Protein AF-A0A268QVV2-F1 (afdb_monomer_lite)

Foldseek 3Di:
DPDFDEAA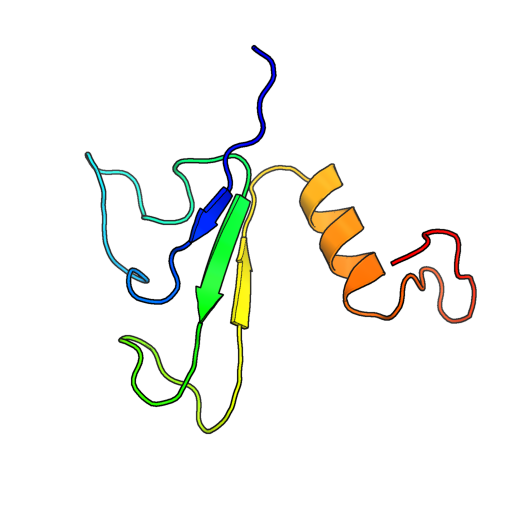CQQQQPHDDPNHGRQAPTQKYKYWQPPPHPRHDPHTDMDMDGPDPVVVVCVVCVVVVCDPPHPDRPDHD

pLDDT: mean 89.89, std 13.16, range [47.34, 98.12]

Secondary structure (DSSP, 8-state):
-----EEE-TTTTT-EETTEETTSSSSEEEEE--TTSSS--SS--EEEE-S-HHHHHHHHHHHTTTBSSTT-B-S--

Radius of gyration: 14.46 Å; chains: 1; bounding box: 40×27×39 Å

InterPro domains:
  IPR000653 DegT/DnrJ/EryC1/StrS aminotransferase [PF01041] (1-77)
  IPR000653 DegT/DnrJ/EryC1/StrS aminotransferase [PTHR30244] (1-77)
  IPR015421 Pyridoxal phosphate-dependent transferase, major domain [G3DSA:3.40.640.10] (1-77)
  IPR015424 Pyridoxal phosphate-dependent transferase [SSF53383] (1-77)

Sequence (77 aa):
HNLAIVEDAAQAIGSKHNGKSVGELGTAATYSFFPTKNLGAYGDGGMIVTDNDDVAEKCRVIRVHGSKPKYYHHVLG

Structure (mmCIF, N/CA/C/O backbone):
data_AF-A0A268QVV2-F1
#
_entry.id   AF-A0A268QVV2-F1
#
loop_
_atom_site.group_PDB
_atom_site.id
_atom_site.type_symbol
_atom_site.label_atom_id
_atom_site.label_alt_id
_atom_site.label_comp_id
_atom_site.label_asym_id
_atom_site.label_entity_id
_atom_site.label_seq_id
_atom_site.pdbx_PDB_ins_code
_atom_site.Cartn_x
_atom_site.Cartn_y
_atom_site.Cartn_z
_atom_site.occupancy
_atom_site.B_iso_or_equiv
_atom_site.auth_seq_id
_atom_site.auth_comp_id
_atom_site.auth_asym_id
_atom_site.auth_atom_id
_atom_site.pdbx_PDB_model_num
ATOM 1 N N . HIS A 1 1 ? -24.095 6.093 0.034 1.00 83.19 1 HIS A N 1
ATOM 2 C CA . HIS A 1 1 ? -23.258 6.611 -1.070 1.00 83.19 1 HIS A CA 1
ATOM 3 C C . HIS A 1 1 ? -22.386 5.551 -1.757 1.00 83.19 1 HIS A C 1
ATOM 5 O O . HIS A 1 1 ? -21.974 5.825 -2.869 1.00 83.19 1 HIS A O 1
ATOM 11 N N . ASN A 1 2 ? -22.140 4.362 -1.171 1.00 90.19 2 ASN A N 1
ATOM 12 C CA . ASN A 1 2 ? -21.378 3.257 -1.794 1.00 90.19 2 ASN A CA 1
ATOM 13 C C . ASN A 1 2 ? -20.050 3.694 -2.449 1.00 90.19 2 ASN A C 1
ATOM 15 O O . ASN A 1 2 ? -19.758 3.344 -3.589 1.00 90.19 2 ASN A O 1
ATOM 19 N N . LEU A 1 3 ? -19.289 4.526 -1.734 1.00 95.75 3 LEU A N 1
ATOM 20 C CA . LEU A 1 3 ? -18.012 5.059 -2.196 1.00 95.75 3 LEU A CA 1
ATOM 21 C C . LEU A 1 3 ? -16.879 4.218 -1.616 1.00 95.75 3 LEU A C 1
ATOM 23 O O . LEU A 1 3 ? -16.872 3.946 -0.416 1.00 95.75 3 LEU A O 1
ATOM 27 N N . ALA A 1 4 ? -15.920 3.847 -2.462 1.00 95.81 4 ALA A N 1
ATOM 28 C CA . ALA A 1 4 ? -14.658 3.288 -2.005 1.00 95.81 4 ALA A CA 1
ATOM 29 C C . ALA A 1 4 ? -13.779 4.408 -1.437 1.00 95.81 4 ALA A C 1
ATOM 31 O O . ALA A 1 4 ? -13.696 5.492 -2.019 1.00 95.81 4 ALA A O 1
ATOM 32 N N . ILE A 1 5 ? -13.117 4.134 -0.316 1.00 96.69 5 ILE A N 1
ATOM 33 C CA . ILE A 1 5 ? -12.159 5.055 0.300 1.00 96.69 5 ILE A CA 1
ATOM 34 C C . ILE A 1 5 ? -10.767 4.478 0.102 1.00 96.69 5 ILE A C 1
ATOM 36 O O . ILE A 1 5 ? -10.507 3.346 0.508 1.00 96.69 5 ILE A O 1
ATOM 40 N N . VAL A 1 6 ? -9.885 5.252 -0.522 1.00 97.50 6 VAL A N 1
ATOM 41 C CA . VA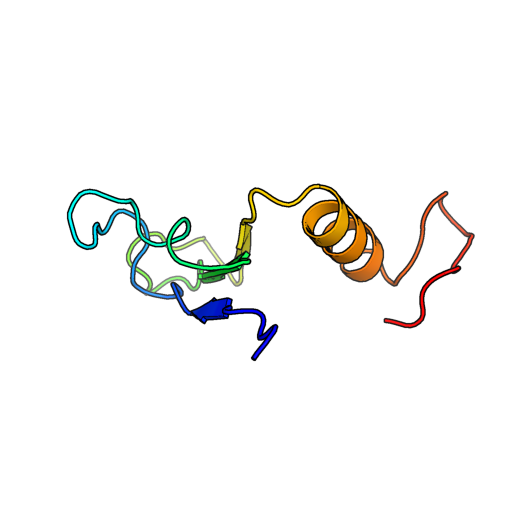L A 1 6 ? -8.477 4.891 -0.678 1.00 97.50 6 VAL A CA 1
ATOM 42 C C . VAL A 1 6 ? -7.648 5.826 0.181 1.00 97.50 6 VAL A C 1
ATOM 44 O O . VAL A 1 6 ? -7.697 7.042 0.001 1.00 97.50 6 VAL A O 1
ATOM 47 N N . GLU A 1 7 ? -6.901 5.261 1.119 1.00 97.75 7 GLU A N 1
ATOM 48 C CA . GLU A 1 7 ? -5.934 6.019 1.903 1.00 97.75 7 GLU A CA 1
ATOM 49 C C . GLU A 1 7 ? -4.644 6.202 1.100 1.00 97.75 7 GLU A C 1
ATOM 51 O O . GLU A 1 7 ? -4.032 5.227 0.660 1.00 97.75 7 GLU A O 1
ATOM 56 N N . ASP A 1 8 ? -4.190 7.445 0.967 1.00 97.19 8 ASP A N 1
ATOM 57 C CA . ASP A 1 8 ? -2.803 7.721 0.604 1.00 97.19 8 ASP A CA 1
ATOM 58 C C . ASP A 1 8 ? -1.958 7.751 1.884 1.00 97.19 8 ASP A C 1
ATOM 60 O O . ASP A 1 8 ? -1.922 8.744 2.615 1.00 97.19 8 ASP A O 1
ATOM 64 N N . ALA A 1 9 ? -1.305 6.627 2.177 1.00 96.81 9 ALA A N 1
ATOM 65 C CA . ALA A 1 9 ? -0.456 6.443 3.348 1.00 96.81 9 ALA A CA 1
ATOM 66 C C . ALA A 1 9 ? 1.040 6.540 3.006 1.00 96.81 9 ALA A C 1
ATOM 68 O O . ALA A 1 9 ? 1.886 6.039 3.756 1.00 96.81 9 ALA A O 1
ATOM 69 N N . ALA A 1 10 ? 1.404 7.223 1.910 1.00 96.31 10 ALA A N 1
ATOM 70 C CA . ALA A 1 10 ? 2.780 7.296 1.419 1.00 96.31 10 ALA A CA 1
ATOM 71 C C . ALA A 1 10 ? 3.818 7.750 2.464 1.00 96.31 10 ALA A C 1
ATOM 73 O O . ALA A 1 10 ? 4.992 7.421 2.322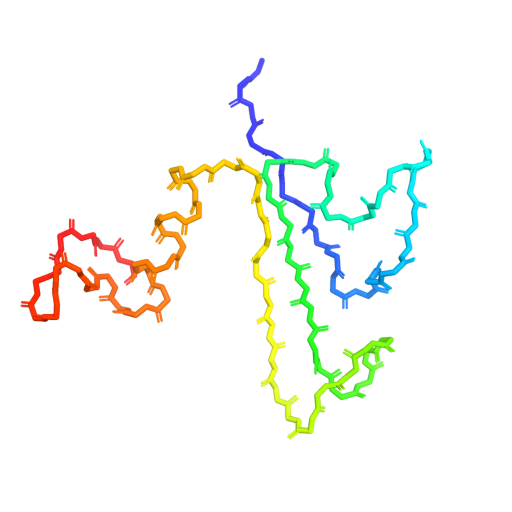 1.00 96.31 10 ALA A O 1
ATOM 74 N N . GLN A 1 11 ? 3.420 8.513 3.489 1.00 94.94 11 GLN A N 1
ATOM 75 C CA . GLN A 1 11 ? 4.287 9.002 4.577 1.00 94.94 11 GLN A CA 1
ATOM 76 C C . GLN A 1 11 ? 3.852 8.555 5.980 1.00 94.94 11 GLN A C 1
ATOM 78 O O . GLN A 1 11 ? 4.402 9.031 6.970 1.00 94.94 11 GLN A O 1
ATOM 83 N N . ALA A 1 12 ? 2.878 7.652 6.089 1.00 96.44 12 ALA A N 1
ATOM 84 C CA . ALA A 1 12 ? 2.211 7.357 7.357 1.00 96.44 12 ALA A CA 1
ATOM 85 C C . ALA A 1 12 ? 2.375 5.902 7.824 1.00 96.44 12 ALA A C 1
ATOM 87 O O . ALA A 1 12 ? 1.719 5.480 8.775 1.00 96.44 12 ALA A O 1
ATOM 88 N N . ILE A 1 13 ? 3.270 5.130 7.199 1.00 95.50 13 ILE A N 1
ATOM 89 C CA . ILE A 1 13 ? 3.563 3.766 7.646 1.00 95.50 13 ILE A CA 1
ATOM 90 C C . ILE A 1 13 ? 4.005 3.749 9.118 1.00 95.50 13 ILE A C 1
ATOM 92 O O . ILE A 1 13 ? 4.839 4.550 9.543 1.00 95.50 13 ILE A O 1
ATOM 96 N N . GLY A 1 14 ? 3.391 2.863 9.907 1.00 94.81 14 GLY A N 1
ATOM 97 C CA . GLY A 1 14 ? 3.599 2.760 11.356 1.00 94.81 14 GLY A CA 1
ATOM 98 C C . GLY A 1 14 ? 2.804 3.761 12.206 1.00 94.81 14 GLY A C 1
ATOM 99 O O . GLY A 1 14 ? 2.813 3.649 13.431 1.00 94.81 14 GLY A O 1
ATOM 100 N N . SER A 1 15 ? 2.092 4.715 11.595 1.00 96.88 15 SER A N 1
ATOM 101 C CA . SER A 1 15 ? 1.209 5.641 12.318 1.00 96.88 15 SER A CA 1
ATOM 102 C C . SER A 1 15 ? -0.133 4.994 12.669 1.00 96.88 15 SER A C 1
ATOM 104 O O . SER A 1 15 ? -0.547 4.001 12.068 1.00 96.88 15 SER A O 1
ATOM 106 N N . LYS A 1 16 ? -0.843 5.588 13.635 1.00 97.31 16 LYS A N 1
ATOM 107 C CA . LYS A 1 16 ? -2.189 5.170 14.041 1.00 97.31 16 LYS A CA 1
ATOM 108 C C . LYS A 1 16 ? -3.165 6.339 14.037 1.00 97.31 16 LYS A C 1
ATOM 110 O O . LYS A 1 16 ? -2.808 7.442 14.443 1.00 97.31 16 LYS A O 1
ATOM 115 N N . HIS A 1 17 ? -4.410 6.068 13.664 1.00 95.50 17 HIS A N 1
ATOM 116 C CA . HIS A 1 17 ? -5.533 6.989 13.797 1.00 95.50 17 HIS A CA 1
ATOM 117 C C . HIS A 1 17 ? -6.620 6.335 14.653 1.00 95.50 17 HIS A C 1
ATOM 119 O O . HIS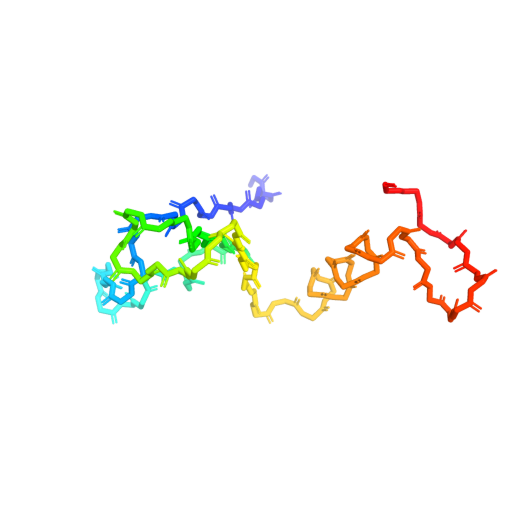 A 1 17 ? -7.120 5.263 14.319 1.00 95.50 17 HIS A O 1
ATOM 125 N N . ASN A 1 18 ? -6.964 6.952 15.788 1.00 94.81 18 ASN A N 1
ATOM 126 C CA . ASN A 1 18 ? -7.961 6.431 16.736 1.00 94.81 18 ASN A CA 1
ATOM 127 C C . ASN A 1 18 ? -7.743 4.951 17.113 1.00 94.81 18 ASN A C 1
ATOM 129 O O . ASN A 1 18 ? -8.677 4.157 17.168 1.00 94.81 18 ASN A O 1
ATOM 133 N N . GLY A 1 19 ? -6.482 4.569 17.338 1.00 95.38 19 GLY A N 1
ATOM 134 C CA . GLY A 1 19 ? -6.095 3.210 17.731 1.00 95.38 19 GLY A CA 1
ATOM 135 C C . GLY A 1 19 ? -5.952 2.205 16.583 1.00 95.38 19 GLY A C 1
ATOM 136 O O . GLY A 1 19 ? -5.320 1.169 16.794 1.00 95.38 19 GLY A O 1
ATOM 137 N N . LYS A 1 20 ? -6.446 2.517 15.380 1.00 95.31 20 LYS A N 1
ATOM 138 C CA . LYS A 1 20 ? -6.260 1.701 14.170 1.00 95.31 20 LYS A CA 1
ATOM 139 C C . LYS A 1 20 ? -4.981 2.080 13.437 1.00 95.31 20 LYS A C 1
ATOM 141 O O . LYS A 1 20 ? -4.590 3.249 13.468 1.00 95.31 20 LYS A O 1
ATOM 146 N N . SER A 1 21 ? -4.333 1.116 12.788 1.00 96.06 21 SER A N 1
ATOM 147 C CA . SER A 1 21 ? -3.172 1.413 11.947 1.00 96.06 21 SER A CA 1
ATOM 148 C C . SER A 1 21 ? -3.622 2.222 10.733 1.00 96.06 21 SER A C 1
ATOM 150 O O . SER A 1 21 ? -4.678 1.954 10.160 1.00 96.06 21 SER A O 1
ATOM 152 N N . VAL A 1 22 ? -2.829 3.215 10.329 1.00 94.69 22 VAL A N 1
ATOM 153 C CA . VAL A 1 22 ? -2.998 3.789 8.986 1.00 94.69 22 VAL A CA 1
ATOM 154 C C . VAL A 1 22 ? -2.787 2.658 7.981 1.00 94.69 22 VAL A C 1
ATOM 156 O O . VAL A 1 22 ? -1.887 1.844 8.178 1.00 94.69 22 VAL A O 1
ATOM 159 N N . GLY A 1 23 ? -3.648 2.567 6.968 1.00 94.88 23 GLY A N 1
ATOM 160 C CA . GLY A 1 23 ? -3.724 1.423 6.060 1.00 94.88 23 GLY A CA 1
ATOM 161 C C . GLY A 1 23 ? -4.905 0.474 6.293 1.00 94.88 23 GLY A C 1
ATOM 162 O O . GLY A 1 23 ? -5.118 -0.426 5.484 1.00 94.88 23 GLY A O 1
ATOM 163 N N . GLU A 1 24 ? -5.654 0.668 7.384 1.00 95.06 24 GLU A N 1
ATOM 164 C CA . GLU A 1 24 ? -6.828 -0.130 7.785 1.00 95.06 24 GLU A CA 1
ATOM 165 C C . GLU A 1 24 ? -8.110 0.726 7.920 1.00 95.06 24 GLU A C 1
ATOM 167 O O . GLU A 1 24 ? -9.108 0.295 8.508 1.00 95.06 24 GLU A O 1
ATOM 172 N N . LEU A 1 25 ? -8.081 1.985 7.478 1.00 93.69 25 LEU A N 1
ATOM 173 C CA . LEU A 1 25 ? -9.148 2.970 7.690 1.00 93.69 25 LEU A CA 1
ATOM 174 C C . LEU A 1 25 ? -10.144 3.030 6.520 1.00 93.69 25 LEU A C 1
ATOM 176 O O . LEU A 1 25 ? -11.265 3.508 6.708 1.00 93.69 25 LEU A O 1
ATOM 180 N N . GLY A 1 26 ? -9.744 2.577 5.329 1.00 93.88 26 GLY A N 1
ATOM 181 C CA . GLY A 1 26 ? -10.545 2.589 4.105 1.00 93.88 26 GLY A CA 1
ATOM 182 C C . GLY A 1 26 ? -10.748 1.216 3.459 1.00 93.88 26 GLY A C 1
ATOM 183 O O . GLY A 1 26 ? -10.560 0.172 4.068 1.00 93.88 26 GLY A O 1
ATOM 184 N N . THR A 1 27 ? -11.149 1.231 2.187 1.00 96.88 27 THR A N 1
ATOM 185 C CA . THR A 1 27 ? -11.265 0.040 1.329 1.00 96.88 27 THR A CA 1
ATOM 186 C C . THR A 1 27 ? -9.891 -0.505 0.935 1.00 96.88 27 THR A C 1
ATOM 188 O O . THR A 1 27 ? -9.709 -1.710 0.782 1.00 96.88 27 THR A O 1
ATOM 191 N N . ALA A 1 28 ? -8.927 0.386 0.722 1.00 98.00 28 ALA A N 1
ATOM 192 C CA . ALA A 1 28 ? -7.541 0.050 0.432 1.00 98.00 28 ALA A CA 1
ATOM 193 C C . ALA A 1 28 ? -6.637 1.221 0.821 1.00 98.00 28 ALA A C 1
ATOM 195 O O . ALA A 1 28 ? -7.101 2.356 0.951 1.00 98.00 28 ALA A O 1
ATOM 196 N N . ALA A 1 29 ? -5.341 0.962 0.932 1.00 98.12 29 ALA A N 1
ATOM 197 C CA . ALA A 1 29 ? -4.346 1.992 1.175 1.00 98.12 29 ALA A CA 1
ATOM 198 C C . ALA A 1 29 ? -3.086 1.780 0.346 1.00 98.12 29 ALA A C 1
ATOM 200 O O . ALA A 1 29 ? -2.746 0.649 -0.018 1.00 98.12 29 ALA A O 1
ATOM 201 N N . THR A 1 30 ? -2.378 2.873 0.079 1.00 97.94 30 THR A N 1
ATOM 202 C CA . THR A 1 30 ? -1.104 2.870 -0.638 1.00 97.94 30 THR A CA 1
ATOM 203 C C . THR A 1 30 ? 0.040 3.325 0.260 1.00 97.94 30 THR A C 1
ATOM 205 O O . THR A 1 30 ? -0.077 4.278 1.024 1.00 97.94 30 THR A O 1
ATOM 208 N N . TYR A 1 31 ? 1.184 2.662 0.134 1.00 98.06 31 TYR A N 1
ATOM 209 C CA . TYR A 1 31 ? 2.442 3.073 0.746 1.00 98.06 31 TYR A CA 1
ATOM 210 C C . TYR A 1 31 ? 3.472 3.407 -0.321 1.00 98.06 31 TYR A C 1
ATOM 212 O O . TYR A 1 31 ? 3.511 2.787 -1.386 1.00 98.06 31 TYR A O 1
ATOM 220 N N . SER A 1 32 ? 4.356 4.343 0.015 1.00 97.69 32 SER A N 1
ATOM 221 C CA . SER A 1 32 ? 5.551 4.654 -0.754 1.00 97.69 32 SER A CA 1
ATOM 222 C C . SER A 1 32 ? 6.769 4.261 0.062 1.00 97.69 32 SER A C 1
ATOM 224 O O . SER A 1 32 ? 6.868 4.583 1.244 1.00 97.69 32 SER A O 1
ATOM 226 N N . PHE A 1 33 ? 7.705 3.604 -0.606 1.00 97.56 33 PHE A N 1
ATOM 227 C CA . PHE A 1 33 ? 9.024 3.288 -0.082 1.00 97.56 33 PHE A CA 1
ATOM 228 C C . PHE A 1 33 ? 10.102 4.104 -0.798 1.00 97.56 33 PHE A C 1
ATOM 230 O O . PHE A 1 33 ? 11.237 3.657 -0.910 1.00 97.56 33 PHE A O 1
ATOM 237 N N . PHE A 1 34 ? 9.761 5.296 -1.300 1.00 96.44 34 PHE A N 1
ATOM 238 C CA . PHE A 1 34 ? 10.766 6.215 -1.832 1.00 96.44 34 PHE A CA 1
ATOM 239 C C . PHE A 1 34 ? 11.847 6.481 -0.759 1.00 96.44 34 PHE A C 1
ATOM 241 O O . PHE A 1 34 ? 11.494 6.549 0.424 1.00 96.44 34 PHE A O 1
ATOM 248 N N . PRO A 1 35 ? 13.138 6.651 -1.108 1.00 95.31 35 PRO A N 1
ATOM 249 C CA . PRO A 1 35 ? 14.231 6.605 -0.130 1.00 95.31 35 PRO A CA 1
ATOM 250 C C . PRO A 1 35 ? 14.125 7.588 1.046 1.00 95.31 35 PRO A C 1
ATOM 252 O O . PRO A 1 35 ? 14.710 7.351 2.096 1.00 95.31 35 PRO A O 1
ATOM 255 N N . THR A 1 36 ? 13.374 8.683 0.895 1.00 93.31 36 THR A N 1
ATOM 256 C CA . THR A 1 36 ? 13.184 9.706 1.939 1.00 93.31 36 THR A CA 1
ATOM 257 C C . THR A 1 36 ? 11.913 9.533 2.783 1.00 93.31 36 THR A C 1
ATOM 259 O O . THR A 1 36 ? 11.609 10.395 3.607 1.00 93.31 36 THR A O 1
ATOM 262 N N . LYS A 1 37 ? 11.134 8.460 2.584 1.00 93.62 37 LYS A N 1
ATOM 263 C CA . LYS A 1 37 ? 9.957 8.136 3.412 1.00 93.62 37 LYS A CA 1
ATOM 264 C C . LYS A 1 37 ? 10.381 7.517 4.749 1.00 93.62 37 LYS A C 1
ATOM 266 O O . LYS A 1 37 ? 11.504 7.048 4.893 1.00 93.62 37 LYS A O 1
ATOM 271 N N . ASN A 1 38 ? 9.456 7.462 5.712 1.00 91.88 38 ASN A N 1
ATOM 272 C CA . ASN A 1 38 ? 9.715 6.922 7.057 1.00 91.88 38 ASN A CA 1
ATOM 273 C C . ASN A 1 38 ? 10.259 5.483 7.030 1.00 91.88 38 ASN A C 1
ATOM 275 O O . ASN A 1 38 ? 11.091 5.123 7.856 1.00 91.88 38 ASN A O 1
ATOM 279 N N . LEU A 1 39 ? 9.799 4.678 6.069 1.00 94.00 39 LEU A N 1
ATOM 280 C CA . LEU A 1 39 ? 10.396 3.396 5.711 1.00 94.00 39 LEU A CA 1
ATOM 281 C C . LEU A 1 39 ? 10.772 3.451 4.227 1.00 94.00 39 LEU A C 1
ATOM 283 O O . LEU A 1 39 ? 9.921 3.248 3.369 1.00 94.00 39 LEU A O 1
ATOM 287 N N . GLY A 1 40 ? 12.020 3.796 3.921 1.00 92.62 40 GLY A N 1
ATOM 288 C CA . GLY A 1 40 ? 12.521 3.881 2.547 1.00 92.62 40 GLY A CA 1
ATOM 289 C C . GLY A 1 40 ? 13.151 2.572 2.063 1.00 92.62 40 GLY A C 1
ATOM 290 O O . GLY A 1 40 ? 13.781 1.851 2.836 1.00 92.62 40 GLY A O 1
ATOM 291 N N . ALA A 1 41 ? 13.014 2.283 0.772 1.00 95.62 41 ALA A N 1
ATOM 292 C CA . ALA A 1 41 ? 13.798 1.277 0.064 1.00 95.62 41 ALA A CA 1
ATOM 293 C C . ALA A 1 41 ? 15.082 1.898 -0.519 1.00 95.62 41 ALA A C 1
ATOM 295 O O . ALA A 1 41 ? 15.244 3.117 -0.574 1.00 95.62 41 ALA A O 1
ATOM 296 N N . TYR A 1 42 ? 15.996 1.059 -1.013 1.00 96.31 42 TYR A N 1
ATOM 297 C CA . TYR A 1 42 ? 17.140 1.499 -1.825 1.00 96.31 42 TYR A CA 1
ATOM 298 C C . TYR A 1 42 ? 16.751 1.625 -3.302 1.00 96.31 42 TYR A C 1
ATOM 300 O O . TYR A 1 42 ? 17.281 0.932 -4.167 1.00 96.31 42 TYR A O 1
ATOM 308 N N . GLY A 1 43 ? 15.776 2.492 -3.572 1.00 95.75 43 GLY A N 1
ATOM 309 C CA . GLY A 1 43 ? 15.199 2.726 -4.892 1.00 95.75 43 GLY A CA 1
ATOM 310 C C . GLY A 1 43 ? 13.725 3.109 -4.795 1.00 95.75 43 GLY A C 1
ATOM 311 O O . GLY A 1 43 ? 13.224 3.411 -3.712 1.00 95.75 43 GLY A O 1
ATOM 312 N N . ASP A 1 44 ? 13.030 3.069 -5.927 1.00 96.88 44 ASP A N 1
ATOM 313 C CA . ASP A 1 44 ? 11.589 3.292 -5.972 1.00 96.88 44 ASP A CA 1
ATOM 314 C C . ASP A 1 44 ? 10.821 2.022 -5.598 1.00 96.88 44 ASP A C 1
ATOM 316 O O . ASP A 1 44 ? 11.139 0.913 -6.035 1.00 96.88 44 ASP A O 1
ATOM 320 N N . GLY A 1 45 ? 9.773 2.188 -4.796 1.00 96.81 45 GLY A N 1
ATOM 321 C CA . GLY A 1 45 ? 8.924 1.089 -4.366 1.00 96.81 45 GLY A CA 1
ATOM 322 C C . GLY A 1 45 ? 7.617 1.575 -3.760 1.00 96.81 45 GLY A C 1
ATOM 323 O O . GLY A 1 45 ? 7.501 2.710 -3.292 1.00 96.81 45 GLY A O 1
ATOM 324 N N . GLY A 1 46 ? 6.626 0.692 -3.752 1.00 97.25 46 GLY A N 1
ATOM 325 C CA . GLY A 1 46 ? 5.331 0.947 -3.142 1.00 97.25 46 GLY A CA 1
ATOM 326 C C . GLY A 1 46 ? 4.569 -0.341 -2.875 1.00 97.25 46 GLY A C 1
ATOM 327 O O . GLY A 1 46 ? 4.943 -1.417 -3.346 1.00 97.25 46 GLY A O 1
ATOM 328 N N . MET A 1 47 ? 3.501 -0.222 -2.097 1.00 97.50 47 MET A N 1
ATOM 329 C CA . MET A 1 47 ? 2.654 -1.343 -1.702 1.00 97.50 47 MET A CA 1
ATOM 330 C C . MET A 1 47 ? 1.199 -0.902 -1.650 1.00 97.50 47 MET A C 1
ATOM 332 O O . MET A 1 47 ? 0.905 0.224 -1.260 1.00 97.50 47 MET A O 1
ATOM 336 N N . ILE A 1 48 ? 0.302 -1.809 -2.022 1.00 98.00 48 ILE A N 1
ATOM 337 C CA . ILE A 1 48 ? -1.136 -1.675 -1.800 1.00 98.00 48 ILE A CA 1
ATOM 338 C C . ILE A 1 48 ? -1.517 -2.680 -0.718 1.00 98.00 48 ILE A C 1
ATOM 340 O O . ILE A 1 48 ? -1.094 -3.837 -0.788 1.00 98.00 48 ILE A O 1
ATOM 344 N N . VAL A 1 49 ? -2.315 -2.248 0.255 1.00 97.44 49 VAL A N 1
ATOM 345 C CA . VAL A 1 49 ? -2.925 -3.116 1.269 1.00 97.44 49 VAL A CA 1
ATOM 346 C C . VAL A 1 49 ? -4.442 -2.970 1.240 1.00 97.44 49 VAL A C 1
ATOM 348 O O . VAL A 1 49 ? -4.968 -1.907 0.915 1.00 97.44 49 VAL A O 1
ATOM 351 N N . THR A 1 50 ? -5.143 -4.060 1.526 1.00 97.81 50 THR A N 1
ATOM 352 C CA . THR A 1 50 ? -6.605 -4.131 1.613 1.00 97.81 50 THR A CA 1
ATOM 353 C C . THR A 1 50 ? -6.981 -5.419 2.345 1.00 97.81 50 THR A C 1
ATOM 355 O O . THR A 1 50 ? -6.238 -6.401 2.279 1.00 97.81 50 THR A O 1
ATOM 358 N N . ASP A 1 51 ? -8.117 -5.411 3.035 1.00 96.06 51 ASP A N 1
ATOM 359 C CA . ASP A 1 51 ? -8.765 -6.587 3.628 1.00 96.06 51 ASP A CA 1
ATOM 360 C C . ASP A 1 51 ? -9.789 -7.239 2.678 1.00 96.06 51 ASP A C 1
ATOM 362 O O . ASP A 1 51 ? -10.366 -8.278 2.992 1.00 96.06 51 ASP A O 1
ATOM 366 N N . ASN A 1 52 ? -10.011 -6.645 1.502 1.00 96.19 52 ASN A N 1
ATOM 367 C CA . ASN A 1 52 ? -10.947 -7.134 0.506 1.00 96.19 52 ASN A CA 1
ATOM 368 C C . ASN A 1 52 ? -10.241 -8.042 -0.513 1.00 96.19 52 ASN A C 1
ATOM 370 O O . ASN A 1 52 ? -9.435 -7.581 -1.329 1.00 96.19 52 ASN A O 1
ATOM 374 N N . ASP A 1 53 ? -10.593 -9.328 -0.505 1.00 96.56 53 ASP A N 1
ATOM 375 C CA . ASP A 1 53 ? -9.993 -10.343 -1.378 1.00 96.56 53 ASP A CA 1
ATOM 376 C C . ASP A 1 53 ? -10.149 -10.033 -2.876 1.00 96.56 53 ASP A C 1
ATOM 378 O O . ASP A 1 53 ? -9.205 -10.240 -3.646 1.00 96.56 53 ASP A O 1
ATOM 382 N N . ASP A 1 54 ? -11.289 -9.474 -3.293 1.00 95.19 54 ASP A N 1
ATOM 383 C CA . ASP A 1 54 ? -11.549 -9.119 -4.693 1.00 95.19 54 ASP A CA 1
ATOM 384 C C . ASP A 1 54 ? -10.676 -7.944 -5.150 1.00 95.19 54 ASP A C 1
ATOM 386 O O . ASP A 1 54 ? -10.155 -7.939 -6.271 1.00 95.19 54 ASP A O 1
ATOM 390 N N . VAL A 1 55 ? -10.501 -6.933 -4.291 1.00 95.94 55 VAL A N 1
ATOM 391 C CA . VAL A 1 55 ? -9.609 -5.793 -4.561 1.00 95.94 55 VAL A CA 1
ATOM 392 C C . VAL A 1 55 ? -8.165 -6.275 -4.612 1.00 95.94 55 VAL A C 1
ATOM 394 O O . VAL A 1 55 ? -7.447 -5.963 -5.565 1.00 95.94 55 VAL A O 1
ATOM 397 N N . ALA A 1 56 ? -7.754 -7.089 -3.638 1.00 96.38 56 ALA A N 1
ATOM 398 C CA . ALA A 1 56 ? -6.412 -7.651 -3.583 1.00 96.38 56 ALA A CA 1
ATOM 399 C C . ALA A 1 56 ? -6.094 -8.455 -4.851 1.00 96.38 56 ALA A C 1
ATOM 401 O O . ALA A 1 56 ? -4.999 -8.346 -5.413 1.00 96.38 56 ALA A O 1
ATOM 402 N N . GLU A 1 57 ? -7.061 -9.236 -5.331 1.00 94.69 57 GLU A N 1
ATOM 403 C CA . GLU A 1 57 ? -6.915 -10.037 -6.536 1.00 94.69 57 GLU A CA 1
ATOM 404 C C . GLU A 1 57 ? -6.778 -9.182 -7.794 1.00 94.69 57 GLU A C 1
ATOM 406 O O . GLU A 1 57 ? -5.831 -9.366 -8.563 1.00 94.69 57 GLU A O 1
ATOM 411 N N . LYS A 1 58 ? -7.650 -8.185 -7.968 1.00 93.75 58 LYS A N 1
ATOM 412 C CA . LYS A 1 58 ? -7.557 -7.241 -9.090 1.00 93.75 58 LYS A CA 1
ATOM 413 C C . LYS A 1 58 ? -6.215 -6.511 -9.100 1.00 93.75 58 LYS A C 1
ATOM 415 O O . LYS A 1 58 ? -5.563 -6.456 -10.142 1.00 93.75 58 LYS A O 1
ATOM 420 N N . CYS A 1 59 ? -5.757 -6.016 -7.949 1.00 95.1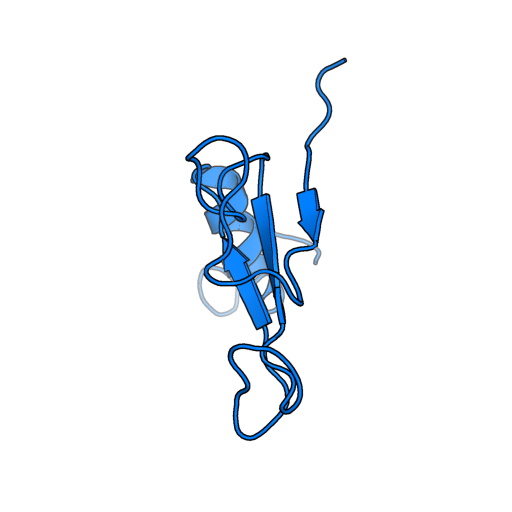2 59 CYS A N 1
ATOM 421 C CA . CYS A 1 59 ? -4.456 -5.356 -7.829 1.00 95.12 59 CYS A CA 1
ATOM 422 C C . CYS A 1 59 ? -3.299 -6.287 -8.221 1.00 95.12 59 CYS A C 1
ATOM 424 O O . CYS A 1 59 ? -2.391 -5.866 -8.940 1.00 95.12 59 CYS A O 1
ATOM 426 N N . ARG A 1 60 ? -3.327 -7.559 -7.794 1.00 93.88 60 ARG A N 1
ATOM 427 C CA . ARG A 1 60 ? -2.306 -8.553 -8.170 1.00 93.88 60 ARG A CA 1
ATOM 428 C C . ARG A 1 60 ? -2.255 -8.784 -9.676 1.00 93.88 60 ARG A C 1
ATOM 430 O O . ARG A 1 60 ? -1.156 -8.833 -10.224 1.00 93.88 60 ARG A O 1
ATOM 437 N N . VAL A 1 61 ? -3.414 -8.910 -10.320 1.00 91.75 61 VAL A N 1
ATOM 438 C CA . VAL A 1 61 ? -3.531 -9.137 -11.767 1.00 91.75 61 VAL A CA 1
ATOM 439 C C . VAL A 1 61 ? -3.043 -7.918 -12.553 1.00 91.75 61 VAL A C 1
ATOM 441 O O . VAL A 1 61 ? -2.181 -8.056 -13.419 1.00 91.75 61 VAL A O 1
ATOM 444 N N . ILE A 1 62 ? -3.514 -6.715 -12.211 1.00 92.81 62 ILE A N 1
ATOM 445 C CA . ILE A 1 62 ? -3.144 -5.466 -12.901 1.00 92.81 62 ILE A CA 1
ATOM 446 C C . ILE A 1 62 ? -1.642 -5.183 -12.776 1.00 92.81 62 ILE A C 1
ATOM 448 O O . ILE A 1 62 ? -0.995 -4.869 -13.772 1.00 92.81 62 ILE A O 1
ATOM 452 N N . ARG A 1 63 ? -1.048 -5.390 -11.590 1.00 93.06 63 ARG A N 1
ATOM 453 C CA . ARG A 1 63 ? 0.401 -5.213 -11.359 1.00 93.06 63 ARG A CA 1
ATOM 454 C C . ARG A 1 63 ? 1.267 -6.049 -12.308 1.00 93.06 63 ARG A C 1
ATOM 456 O O . ARG A 1 63 ? 2.416 -5.701 -12.561 1.00 93.06 63 ARG A O 1
ATOM 463 N N . VAL A 1 64 ? 0.732 -7.156 -12.821 1.00 90.06 64 VAL A N 1
ATOM 464 C CA . VAL A 1 64 ? 1.404 -8.044 -13.779 1.00 90.06 64 VAL A CA 1
ATOM 465 C C . VAL A 1 64 ? 0.737 -7.931 -15.158 1.00 90.06 64 VAL A C 1
ATOM 467 O O . VAL A 1 64 ? 0.492 -8.930 -15.831 1.00 90.06 64 VAL A O 1
ATOM 470 N N . HIS A 1 65 ? 0.446 -6.698 -15.586 1.00 86.12 65 HIS A N 1
ATOM 471 C CA . HIS A 1 65 ? -0.095 -6.370 -16.912 1.00 86.12 65 HIS A CA 1
ATOM 472 C C . HIS A 1 65 ? -1.410 -7.105 -17.232 1.00 86.12 65 HIS A C 1
ATOM 474 O O . HIS A 1 65 ? -1.620 -7.568 -18.350 1.00 86.12 65 HIS A O 1
ATOM 480 N N . GLY A 1 66 ? -2.277 -7.307 -16.238 1.00 79.94 66 GLY A N 1
ATOM 481 C CA . GLY A 1 66 ? -3.578 -7.955 -16.434 1.00 79.94 66 GLY A CA 1
ATOM 482 C C . GLY A 1 66 ? -3.527 -9.478 -16.632 1.00 79.94 66 GLY A C 1
ATOM 483 O O . GLY A 1 66 ? -4.538 -10.077 -17.002 1.00 79.94 66 GLY A O 1
ATOM 484 N N . SER A 1 67 ? -2.372 -10.125 -16.424 1.00 72.56 67 SER A N 1
ATOM 485 C CA . SER A 1 67 ? -2.186 -11.548 -16.739 1.00 72.56 67 SER A CA 1
ATOM 486 C C . SER A 1 67 ? -2.471 -12.472 -15.548 1.00 72.56 67 SER A C 1
ATOM 488 O O . SER A 1 67 ? -1.752 -12.448 -14.548 1.00 72.56 67 SER A O 1
ATOM 490 N N . LYS A 1 68 ? -3.476 -13.351 -15.688 1.00 66.62 68 LYS A N 1
ATOM 491 C CA . LYS A 1 68 ? -3.681 -14.545 -14.841 1.00 66.62 68 LYS A CA 1
ATOM 492 C C . LYS A 1 68 ? -4.599 -15.556 -15.564 1.00 66.62 68 LYS A C 1
ATOM 494 O O . LYS A 1 68 ? -5.750 -15.210 -15.822 1.00 66.62 68 LYS A O 1
ATOM 499 N N . PRO A 1 69 ? -4.152 -16.797 -15.870 1.00 61.69 69 PRO A N 1
ATOM 500 C CA . PRO A 1 69 ? -2.786 -17.325 -15.761 1.00 61.69 69 PRO A CA 1
ATOM 501 C C . PRO A 1 69 ? -1.814 -16.639 -16.740 1.00 61.69 69 PRO A C 1
ATOM 503 O O . PRO A 1 69 ? -2.226 -15.853 -17.592 1.00 61.69 69 PRO A O 1
ATOM 506 N N . LYS A 1 70 ? -0.510 -16.911 -16.589 1.00 52.00 70 LYS A N 1
ATOM 507 C CA . LYS A 1 70 ? 0.560 -16.363 -17.444 1.00 52.00 70 LYS A CA 1
ATOM 508 C C . LYS A 1 70 ? 0.157 -16.518 -18.924 1.00 52.00 70 LYS A C 1
ATOM 510 O O . LYS A 1 70 ? -0.169 -17.629 -19.327 1.00 52.00 70 LYS A O 1
ATOM 515 N N . TYR A 1 71 ? 0.169 -15.422 -19.690 1.00 47.34 71 TYR A N 1
ATOM 516 C CA . TYR A 1 71 ? -0.265 -15.322 -21.102 1.00 47.34 71 TYR A CA 1
ATOM 517 C C . TYR A 1 71 ? -1.780 -15.248 -21.385 1.00 47.34 71 TYR A C 1
ATOM 519 O O . TYR A 1 71 ? -2.174 -15.266 -22.549 1.00 47.34 71 TYR A O 1
ATOM 527 N N . TYR A 1 72 ? -2.633 -15.088 -20.367 1.00 55.12 72 TYR A N 1
ATOM 528 C CA . TYR A 1 72 ? -4.0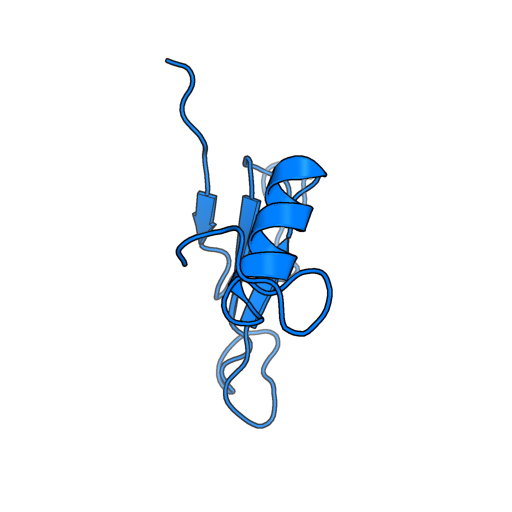58 -14.779 -20.545 1.00 55.12 72 TYR A CA 1
ATOM 529 C C . TYR A 1 72 ? -4.408 -13.428 -19.900 1.00 55.12 72 TYR A C 1
ATOM 531 O O . TYR A 1 72 ? -4.428 -13.306 -18.671 1.00 55.12 72 TYR A O 1
ATOM 539 N N . HIS A 1 73 ? -4.658 -12.412 -20.732 1.00 59.34 73 HIS A N 1
ATOM 540 C CA . HIS A 1 73 ? -5.052 -11.063 -20.311 1.00 59.34 73 HIS A CA 1
ATOM 541 C C . HIS A 1 73 ? -6.579 -10.946 -20.344 1.00 59.34 73 HIS A C 1
ATOM 543 O O . HIS A 1 73 ? -7.160 -10.645 -21.382 1.00 59.34 73 HIS A O 1
ATOM 549 N N . HIS A 1 74 ? -7.243 -11.232 -19.224 1.00 61.59 74 HIS A N 1
ATOM 550 C CA . HIS A 1 74 ? -8.707 -11.124 -19.117 1.00 61.59 74 HIS A CA 1
ATOM 551 C C . HIS A 1 74 ? -9.166 -9.813 -18.462 1.00 61.59 74 HIS A C 1
ATOM 553 O O . HIS A 1 74 ? -10.363 -9.550 -18.385 1.00 61.59 74 HIS A O 1
ATOM 559 N N . VAL A 1 75 ? -8.220 -8.990 -17.999 1.00 63.72 75 VAL A N 1
ATOM 560 C CA . VAL A 1 75 ? -8.472 -7.676 -17.404 1.00 63.72 75 VAL A CA 1
ATOM 561 C C . VAL A 1 75 ? -7.687 -6.634 -18.191 1.00 63.72 75 VAL A C 1
ATOM 563 O O . VAL A 1 75 ? -6.474 -6.763 -18.341 1.00 63.72 75 VAL A O 1
ATOM 566 N N . LEU A 1 76 ? -8.385 -5.609 -18.684 1.00 59.97 76 LEU A N 1
ATOM 567 C CA . LEU A 1 76 ? -7.759 -4.394 -19.205 1.00 59.97 76 LEU A CA 1
ATOM 568 C C . LEU A 1 76 ? -7.236 -3.585 -18.012 1.00 59.97 76 LEU A C 1
ATOM 570 O O . LEU A 1 76 ? -8.014 -3.261 -17.112 1.00 59.97 76 LEU A O 1
ATOM 574 N N . GLY A 1 77 ? -5.939 -3.291 -17.994 1.00 51.06 77 GLY A N 1
ATOM 575 C CA . GLY A 1 77 ? -5.261 -2.557 -16.927 1.00 51.06 77 GLY A CA 1
ATOM 576 C C . GLY A 1 77 ? -3.992 -1.904 -17.432 1.00 51.06 77 GLY A C 1
ATOM 577 O O . GLY A 1 77 ? -3.365 -2.495 -18.339 1.00 51.06 77 GLY A O 1
#

Organism: Shouchella clausii (NCBI:txid79880)